Protein AF-A0A0D8HDB3-F1 (afdb_monomer_lite)

Structure (mmCIF, N/CA/C/O backbone):
data_AF-A0A0D8HDB3-F1
#
_entry.id   AF-A0A0D8HDB3-F1
#
loop_
_atom_site.group_PDB
_atom_site.id
_atom_site.type_symbol
_atom_site.label_atom_id
_atom_site.label_alt_id
_atom_site.label_comp_id
_atom_site.label_asym_id
_atom_site.label_entity_id
_atom_site.label_seq_id
_atom_site.pdbx_PDB_ins_code
_atom_site.Cartn_x
_atom_site.Cartn_y
_atom_site.Cartn_z
_atom_site.occupancy
_atom_site.B_iso_or_equiv
_atom_site.auth_seq_id
_atom_site.auth_comp_id
_atom_site.auth_asym_id
_atom_site.auth_atom_id
_atom_site.pdbx_PDB_model_num
ATOM 1 N N . MET A 1 1 ? -78.960 -37.964 4.795 1.00 44.81 1 MET A N 1
ATOM 2 C CA . MET A 1 1 ? -79.053 -36.730 3.988 1.00 44.81 1 MET A CA 1
ATOM 3 C C . MET A 1 1 ? -79.322 -35.595 4.969 1.00 44.81 1 MET A C 1
ATOM 5 O O . MET A 1 1 ? -80.407 -35.572 5.520 1.00 44.81 1 MET A O 1
ATOM 9 N N . SER A 1 2 ? -78.388 -34.738 5.368 1.00 46.75 2 SER A N 1
ATOM 10 C CA . SER A 1 2 ? -77.075 -34.434 4.802 1.00 46.75 2 SER A CA 1
ATOM 11 C C . SER A 1 2 ? -76.118 -33.933 5.892 1.00 46.75 2 SER A C 1
ATOM 13 O O . SER A 1 2 ? -76.510 -33.181 6.778 1.00 46.75 2 SER A O 1
ATOM 15 N N . ASP A 1 3 ? -74.895 -34.443 5.789 1.00 43.88 3 ASP A N 1
ATOM 16 C CA . ASP A 1 3 ? -73.570 -33.927 6.139 1.00 43.88 3 ASP A CA 1
ATOM 17 C C . ASP A 1 3 ? -73.387 -32.832 7.202 1.00 43.88 3 ASP A C 1
ATOM 19 O O . ASP A 1 3 ? -73.642 -31.646 6.999 1.00 43.88 3 ASP A O 1
ATOM 23 N N . HIS A 1 4 ? -72.724 -33.243 8.287 1.00 44.59 4 HIS A N 1
ATOM 24 C CA . HIS A 1 4 ? -71.842 -32.387 9.069 1.00 44.59 4 HIS A CA 1
ATOM 25 C C . HIS A 1 4 ? -70.543 -32.127 8.293 1.00 44.59 4 HIS A C 1
ATOM 27 O O . HIS A 1 4 ? -69.806 -33.057 7.982 1.00 44.59 4 HIS A O 1
ATOM 33 N N . THR A 1 5 ? -70.210 -30.857 8.064 1.00 53.12 5 THR A N 1
ATOM 34 C CA . THR A 1 5 ? -68.846 -30.426 7.715 1.00 53.12 5 THR A CA 1
ATOM 35 C C . THR A 1 5 ? -68.356 -29.457 8.792 1.00 53.12 5 THR A C 1
ATOM 37 O O . THR A 1 5 ? -68.998 -28.424 8.990 1.00 53.12 5 THR A O 1
ATOM 40 N N . PRO A 1 6 ? -67.250 -29.732 9.505 1.00 49.25 6 PRO A N 1
ATOM 41 C CA . PRO A 1 6 ? -66.647 -28.735 10.370 1.00 49.25 6 PRO A CA 1
ATOM 42 C C . PRO A 1 6 ? -65.789 -27.785 9.525 1.00 49.25 6 PRO A C 1
ATOM 44 O O . PRO A 1 6 ? -64.899 -28.202 8.785 1.00 49.25 6 PRO A O 1
ATOM 47 N N . SER A 1 7 ? -66.078 -26.490 9.640 1.00 46.19 7 SER A N 1
ATOM 48 C CA . SER A 1 7 ? -65.311 -25.415 9.012 1.00 46.19 7 SER A CA 1
ATOM 49 C C . SER A 1 7 ? -63.972 -25.249 9.739 1.00 46.19 7 SER A C 1
ATOM 51 O O . SER A 1 7 ? -63.939 -24.919 10.925 1.00 46.19 7 SER A O 1
ATOM 53 N N . VAL A 1 8 ? -62.862 -25.511 9.048 1.00 58.47 8 VAL A N 1
ATOM 54 C CA . VAL A 1 8 ? -61.504 -25.273 9.561 1.00 58.47 8 VAL A CA 1
ATOM 55 C C . VAL A 1 8 ? -61.193 -23.776 9.442 1.00 58.47 8 VAL A C 1
ATOM 57 O O . VAL A 1 8 ? -61.346 -23.225 8.350 1.00 58.47 8 VAL A O 1
ATOM 60 N N . PRO A 1 9 ? -60.722 -23.087 10.499 1.00 54.25 9 PRO A N 1
ATOM 61 C CA . PRO A 1 9 ? -60.301 -21.701 10.361 1.00 54.25 9 PRO A CA 1
ATOM 62 C C . PRO A 1 9 ? -59.030 -21.626 9.507 1.00 54.25 9 PRO A C 1
ATOM 64 O O . PRO A 1 9 ? -58.004 -22.236 9.817 1.00 54.25 9 PRO A O 1
ATOM 67 N N . GLY A 1 10 ? -59.109 -20.868 8.412 1.00 49.56 10 GLY A N 1
ATOM 68 C CA . GLY A 1 10 ? -57.983 -20.602 7.525 1.00 49.56 10 GLY A CA 1
ATOM 69 C C . GLY A 1 10 ? -56.830 -19.938 8.276 1.00 49.56 10 GLY A C 1
ATOM 70 O O . GLY A 1 10 ? -56.993 -18.905 8.924 1.00 49.56 10 GLY A O 1
ATOM 71 N N . ARG A 1 11 ? -55.642 -20.538 8.179 1.00 51.22 11 ARG A N 1
ATOM 72 C CA . ARG A 1 11 ? -54.390 -19.965 8.679 1.00 51.22 11 ARG A CA 1
ATOM 73 C C . ARG A 1 11 ? -54.106 -18.662 7.922 1.00 51.22 11 ARG A C 1
ATOM 75 O O . ARG A 1 11 ? -54.050 -18.710 6.694 1.00 51.22 11 ARG A O 1
ATOM 82 N N . PRO A 1 12 ? -53.854 -17.522 8.588 1.00 50.97 12 PRO A N 1
ATOM 83 C CA . PRO A 1 12 ? -53.393 -16.346 7.872 1.00 50.97 12 PRO A CA 1
ATOM 84 C C . PRO A 1 12 ? -51.995 -16.639 7.316 1.00 50.97 12 PRO A C 1
ATOM 86 O O . PRO A 1 12 ? -51.039 -16.876 8.060 1.00 50.97 12 PRO A O 1
ATOM 89 N N . THR A 1 13 ? -51.868 -16.653 5.991 1.00 56.00 13 THR A N 1
ATOM 90 C CA . THR A 1 13 ? -50.573 -16.650 5.314 1.00 56.00 13 THR A CA 1
ATOM 91 C C . THR A 1 13 ? -49.909 -15.306 5.573 1.00 56.00 13 THR A C 1
ATOM 93 O O . THR A 1 13 ? -50.217 -14.308 4.925 1.00 56.00 13 THR A O 1
ATOM 96 N N . ARG A 1 14 ? -48.997 -15.277 6.548 1.00 48.00 14 ARG A N 1
ATOM 97 C CA . ARG A 1 14 ? -48.061 -14.168 6.735 1.00 48.00 14 ARG A CA 1
ATOM 98 C C . ARG A 1 14 ? -47.217 -14.074 5.460 1.00 48.00 14 ARG A C 1
ATOM 100 O O . ARG A 1 14 ? -46.519 -15.049 5.173 1.00 48.00 14 ARG A O 1
ATOM 107 N N . PRO A 1 15 ? -47.230 -12.966 4.698 1.00 46.69 15 PRO A N 1
ATOM 108 C CA . PRO A 1 15 ? -46.238 -12.813 3.652 1.00 46.69 15 PRO A CA 1
ATOM 109 C C . PRO A 1 15 ? -44.876 -12.815 4.344 1.00 46.69 15 PRO A C 1
ATOM 111 O O . PRO A 1 15 ? -44.609 -12.015 5.245 1.00 46.69 15 PRO A O 1
ATOM 114 N N . ALA A 1 16 ? -44.029 -13.778 3.986 1.00 49.38 16 ALA A N 1
ATOM 115 C CA . ALA A 1 16 ? -42.624 -13.705 4.319 1.00 49.38 16 ALA A CA 1
ATOM 116 C C . ALA A 1 16 ? -42.066 -12.521 3.529 1.00 49.38 16 ALA A C 1
ATOM 118 O O . ALA A 1 16 ? -41.688 -12.656 2.368 1.00 49.38 16 ALA A O 1
ATOM 119 N N . SER A 1 17 ? -42.057 -11.343 4.150 1.00 53.69 17 SER A N 1
ATOM 120 C CA . SER A 1 17 ? -41.221 -10.240 3.705 1.00 53.69 17 SER A CA 1
ATOM 121 C C . SER A 1 17 ? -39.781 -10.704 3.873 1.00 53.69 17 SER A C 1
ATOM 123 O O . SER A 1 17 ? -39.170 -10.522 4.925 1.00 53.69 17 SER A O 1
ATOM 125 N N . ALA A 1 18 ? -39.261 -11.376 2.846 1.00 54.12 18 ALA A N 1
ATOM 126 C CA . ALA A 1 18 ? -37.842 -11.590 2.680 1.00 54.12 18 ALA A CA 1
ATOM 127 C C . ALA A 1 18 ? -37.229 -10.194 2.594 1.00 54.12 18 ALA A C 1
ATOM 129 O O . ALA A 1 18 ? -37.286 -9.525 1.560 1.00 54.12 18 ALA A O 1
ATOM 130 N N . ARG A 1 19 ? -36.720 -9.716 3.730 1.00 52.56 19 ARG A N 1
ATOM 131 C CA . ARG A 1 19 ? -35.869 -8.540 3.788 1.00 52.56 19 ARG A CA 1
ATOM 132 C C . ARG A 1 19 ? -34.687 -8.872 2.889 1.00 52.56 19 ARG A C 1
ATOM 134 O O . ARG A 1 19 ? -33.806 -9.622 3.297 1.00 52.56 19 ARG A O 1
ATOM 141 N N . ARG A 1 20 ? -34.712 -8.387 1.644 1.00 51.25 20 ARG A N 1
ATOM 142 C CA . ARG A 1 20 ? -33.535 -8.380 0.780 1.00 51.25 20 ARG A CA 1
ATOM 143 C C . ARG A 1 20 ? -32.471 -7.640 1.574 1.00 51.25 20 ARG A C 1
ATOM 145 O O . ARG A 1 20 ? -32.581 -6.434 1.786 1.00 51.25 20 ARG A O 1
ATOM 152 N N . VAL A 1 21 ? -31.511 -8.388 2.108 1.00 54.44 21 VAL A N 1
ATOM 153 C CA . VAL A 1 21 ? -30.273 -7.807 2.605 1.00 54.44 21 VAL A CA 1
ATOM 154 C C . VAL A 1 21 ? -29.665 -7.173 1.369 1.00 54.44 21 VAL A C 1
ATOM 156 O O . VAL A 1 21 ? -29.340 -7.879 0.418 1.00 54.44 21 VAL A O 1
ATOM 159 N N . ALA A 1 22 ? -29.644 -5.842 1.326 1.00 54.38 22 ALA A N 1
ATOM 160 C CA . ALA A 1 22 ? -28.888 -5.134 0.313 1.00 54.38 22 ALA A CA 1
ATOM 161 C C . ALA A 1 22 ? -27.448 -5.624 0.466 1.00 54.38 22 ALA A C 1
ATOM 163 O O . ALA A 1 22 ? -26.814 -5.366 1.490 1.00 54.38 22 ALA A O 1
ATOM 164 N N . THR A 1 23 ? -26.984 -6.428 -0.487 1.00 53.28 23 THR A N 1
ATOM 165 C CA . THR A 1 23 ? -25.592 -6.850 -0.551 1.00 53.28 23 THR A CA 1
ATOM 166 C C . THR A 1 23 ? -24.792 -5.572 -0.708 1.00 53.28 23 THR A C 1
ATOM 168 O O . THR A 1 23 ? -24.892 -4.897 -1.731 1.00 53.28 23 THR A O 1
ATOM 171 N N . LYS A 1 24 ? -24.084 -5.170 0.348 1.00 57.78 24 LYS A N 1
ATOM 172 C CA . LYS A 1 24 ? -23.131 -4.072 0.264 1.00 57.78 24 LYS A CA 1
ATOM 173 C C . LYS A 1 24 ? -22.020 -4.597 -0.636 1.00 57.78 24 LYS A C 1
ATOM 175 O O . LYS A 1 24 ? -21.197 -5.373 -0.176 1.00 57.78 24 LYS A O 1
ATOM 180 N N . GLU A 1 25 ? -22.078 -4.283 -1.928 1.00 69.31 25 GLU A N 1
ATOM 181 C CA . GLU A 1 25 ? -21.049 -4.711 -2.870 1.00 69.31 25 GLU A CA 1
ATOM 182 C C . GLU A 1 25 ? -19.702 -4.211 -2.353 1.00 69.31 25 GLU A C 1
ATOM 184 O O . GLU A 1 25 ? -19.484 -3.007 -2.181 1.00 69.31 25 GLU A O 1
ATOM 189 N N . VAL A 1 26 ? -18.812 -5.149 -2.034 1.00 74.31 26 VAL A N 1
ATOM 190 C CA . VAL A 1 26 ? -17.439 -4.811 -1.691 1.00 74.31 26 VAL A CA 1
ATOM 191 C C . VAL A 1 26 ? -16.793 -4.285 -2.955 1.00 74.31 26 VAL A C 1
ATOM 193 O O . VAL A 1 26 ? -16.598 -5.015 -3.924 1.00 74.31 26 VAL A O 1
ATOM 196 N N . THR A 1 27 ? -16.474 -2.997 -2.950 1.00 78.94 27 THR A N 1
ATOM 197 C CA . THR A 1 27 ? -15.772 -2.367 -4.061 1.00 78.94 27 THR A CA 1
ATOM 198 C C . THR A 1 27 ? -14.397 -2.999 -4.229 1.00 78.94 27 THR A C 1
ATOM 200 O O . THR A 1 27 ? -13.729 -3.327 -3.236 1.00 78.94 27 THR A O 1
ATOM 203 N N . ALA A 1 28 ? -13.971 -3.129 -5.487 1.00 84.06 28 ALA A N 1
ATOM 204 C CA . ALA A 1 28 ? -12.652 -3.632 -5.843 1.00 84.06 28 ALA A CA 1
ATOM 205 C C . ALA A 1 28 ? -11.533 -2.895 -5.072 1.00 84.06 28 ALA A C 1
ATOM 207 O O . ALA A 1 28 ? -11.725 -1.738 -4.676 1.00 84.06 28 ALA A O 1
ATOM 208 N N . PRO A 1 29 ? -10.378 -3.547 -4.843 1.00 89.31 29 PRO A N 1
ATOM 209 C CA . PRO A 1 29 ? -9.226 -2.898 -4.231 1.00 89.31 29 PRO A CA 1
ATOM 210 C C . PRO A 1 29 ? -8.834 -1.622 -4.981 1.00 89.31 29 PRO A C 1
ATOM 212 O O . PRO A 1 29 ? -8.813 -1.587 -6.213 1.00 89.31 29 PRO A O 1
ATOM 215 N N . LEU A 1 30 ? -8.520 -0.576 -4.228 1.00 93.44 30 LEU A N 1
ATOM 216 C CA . LEU A 1 30 ? -8.164 0.731 -4.751 1.00 93.44 30 LEU A CA 1
ATOM 217 C C . LEU A 1 30 ? -6.651 0.791 -4.978 1.00 93.44 30 LEU A C 1
ATOM 219 O O . LEU A 1 30 ? -5.856 0.726 -4.039 1.00 93.44 30 LEU A O 1
ATOM 223 N N . HIS A 1 31 ? -6.238 0.987 -6.226 1.00 94.69 31 HIS A N 1
ATOM 224 C CA . HIS A 1 31 ? -4.834 1.228 -6.537 1.00 94.69 31 HIS A CA 1
ATOM 225 C C . HIS A 1 31 ? -4.494 2.714 -6.349 1.00 94.69 31 HIS A C 1
ATOM 227 O O . HIS A 1 31 ? -4.707 3.535 -7.242 1.00 94.69 31 HIS A O 1
ATOM 233 N N . TRP A 1 32 ? -3.967 3.053 -5.166 1.00 95.88 32 TRP A N 1
ATOM 234 C CA . TRP A 1 32 ? -3.721 4.437 -4.736 1.00 95.88 32 TRP A CA 1
ATOM 235 C C . TRP A 1 32 ? -2.979 5.321 -5.759 1.00 95.88 32 TRP A C 1
ATOM 237 O O . TRP A 1 32 ? -3.432 6.437 -5.998 1.00 95.88 32 TRP A O 1
ATOM 247 N N . PRO A 1 33 ? -1.890 4.872 -6.418 1.00 94.88 33 PRO A N 1
ATOM 248 C CA . PRO A 1 33 ? -1.153 5.717 -7.364 1.00 94.88 33 PRO A CA 1
ATOM 249 C C . PRO A 1 33 ? -1.937 6.134 -8.616 1.00 94.88 33 PRO A C 1
ATOM 251 O O . PRO A 1 33 ? -1.511 7.052 -9.309 1.00 94.88 33 PRO A O 1
ATOM 254 N N . THR A 1 34 ? -3.039 5.452 -8.941 1.00 96.00 34 THR A N 1
ATOM 255 C CA . THR A 1 34 ? -3.816 5.698 -10.170 1.00 96.00 34 THR A CA 1
ATOM 256 C C . THR A 1 34 ? -5.178 6.326 -9.911 1.00 96.00 34 THR A C 1
ATOM 258 O O . THR A 1 34 ? -5.957 6.463 -10.851 1.00 96.00 34 THR A O 1
ATOM 261 N N . ILE A 1 35 ? -5.497 6.673 -8.662 1.00 96.00 35 ILE A N 1
ATOM 262 C CA . ILE A 1 35 ? -6.783 7.301 -8.351 1.00 96.00 35 ILE A CA 1
ATOM 263 C C . ILE A 1 35 ? -6.854 8.701 -8.955 1.00 96.00 35 ILE A C 1
ATOM 265 O O . ILE A 1 35 ? -5.871 9.445 -9.002 1.00 96.00 35 ILE A O 1
ATOM 269 N N . THR A 1 36 ? -8.043 9.072 -9.404 1.00 96.94 36 THR A N 1
ATOM 270 C CA . THR A 1 36 ? -8.327 10.419 -9.895 1.00 96.94 36 THR A CA 1
ATOM 271 C C . THR A 1 36 ? -8.345 11.433 -8.743 1.00 96.94 36 THR A C 1
ATOM 273 O O . THR A 1 36 ? -8.557 11.054 -7.588 1.00 96.94 36 THR A O 1
ATOM 276 N N . PRO A 1 37 ? -8.196 12.743 -9.019 1.00 97.38 37 PRO A N 1
ATOM 277 C CA . PRO A 1 37 ? -8.306 13.772 -7.982 1.00 97.38 37 PRO A CA 1
ATOM 278 C C . PRO A 1 37 ? -9.628 13.713 -7.203 1.00 97.38 37 PRO A C 1
ATOM 280 O O . PRO A 1 37 ? -9.629 13.819 -5.980 1.00 97.38 37 PRO A O 1
ATOM 283 N N . PHE A 1 38 ? -10.742 13.461 -7.897 1.00 96.00 38 PHE A N 1
ATOM 284 C CA . PHE A 1 38 ? -12.062 13.329 -7.278 1.00 96.00 38 PHE A CA 1
ATOM 285 C C . PHE A 1 38 ? -12.154 12.114 -6.340 1.00 96.00 38 PHE A C 1
ATOM 287 O O . PHE A 1 38 ? -12.740 12.188 -5.262 1.00 96.00 38 PHE A O 1
ATOM 294 N N . GLU A 1 39 ? -11.557 10.982 -6.718 1.00 95.56 39 GLU A N 1
ATOM 295 C CA . GLU A 1 39 ? -11.463 9.829 -5.819 1.00 95.56 39 GLU A CA 1
ATOM 296 C C . GLU A 1 39 ? -10.566 10.137 -4.622 1.00 95.56 39 GLU A C 1
ATOM 298 O O . GLU A 1 39 ? -10.936 9.813 -3.496 1.00 95.56 39 GLU A O 1
ATOM 303 N N . ALA A 1 40 ? -9.436 10.814 -4.832 1.00 97.00 40 ALA A N 1
ATOM 304 C CA . ALA A 1 40 ? -8.522 11.188 -3.758 1.00 97.00 40 ALA A CA 1
ATOM 305 C C . ALA A 1 40 ? -9.200 12.062 -2.689 1.00 97.00 40 ALA A C 1
ATOM 307 O O . ALA A 1 40 ? -9.000 11.818 -1.499 1.00 97.00 40 ALA A O 1
ATOM 308 N N . GLU A 1 41 ? -10.039 13.029 -3.081 1.00 97.50 41 GLU A N 1
ATOM 309 C CA . GLU A 1 41 ? -10.810 13.867 -2.145 1.00 97.50 41 GLU A CA 1
ATOM 310 C C . GLU A 1 41 ? -11.674 13.039 -1.184 1.00 97.50 41 GLU A C 1
ATOM 312 O O . GLU A 1 41 ? -11.792 13.368 -0.002 1.00 97.50 41 GLU A O 1
ATOM 317 N N . ARG A 1 42 ? -12.245 11.933 -1.673 1.00 95.56 42 ARG A N 1
ATOM 318 C CA . ARG A 1 42 ? -13.052 11.011 -0.867 1.00 95.56 42 ARG A CA 1
ATOM 319 C C . ARG A 1 42 ? -12.194 10.027 -0.072 1.00 95.56 42 ARG A C 1
ATOM 321 O O . ARG A 1 42 ? -12.498 9.741 1.087 1.00 95.56 42 ARG A O 1
ATOM 328 N N . GLU A 1 43 ? -11.153 9.475 -0.687 1.00 96.88 43 GLU A N 1
ATOM 329 C CA . GLU A 1 43 ? -10.380 8.380 -0.100 1.00 96.88 43 GLU A CA 1
ATOM 330 C C . GLU A 1 43 ? -9.385 8.848 0.963 1.00 96.88 43 GLU A C 1
ATOM 332 O O . GLU A 1 43 ? -9.144 8.108 1.915 1.00 96.88 43 GLU A O 1
ATOM 337 N N . TRP A 1 44 ? -8.861 10.076 0.888 1.00 98.38 44 TRP A N 1
ATOM 338 C CA . TRP A 1 44 ? -7.956 10.610 1.914 1.00 98.38 44 TRP A CA 1
ATOM 339 C C . TRP A 1 44 ? -8.579 10.645 3.321 1.00 98.38 44 TRP A C 1
ATOM 341 O O . TRP A 1 44 ? -7.983 10.071 4.240 1.00 98.38 44 TRP A O 1
ATOM 351 N N . PRO A 1 45 ? -9.762 11.261 3.541 1.00 98.38 45 PRO A N 1
ATOM 352 C CA . PRO A 1 45 ? -10.421 11.234 4.846 1.00 98.38 45 PRO A CA 1
ATOM 353 C C . PRO A 1 45 ? -10.755 9.815 5.311 1.00 98.38 45 PRO A C 1
ATOM 355 O O . PRO A 1 45 ? -10.575 9.496 6.486 1.00 98.38 45 PRO A O 1
ATOM 358 N N . ALA A 1 46 ? -11.205 8.957 4.392 1.00 97.31 46 ALA A N 1
ATOM 359 C CA . ALA A 1 46 ? -11.609 7.595 4.715 1.00 97.31 46 ALA A CA 1
ATOM 360 C C . ALA A 1 46 ? -10.416 6.714 5.119 1.00 97.31 46 ALA A C 1
ATOM 362 O O . ALA A 1 46 ? -10.512 5.953 6.083 1.00 97.31 46 ALA A O 1
ATOM 363 N N . LEU A 1 47 ? -9.279 6.848 4.429 1.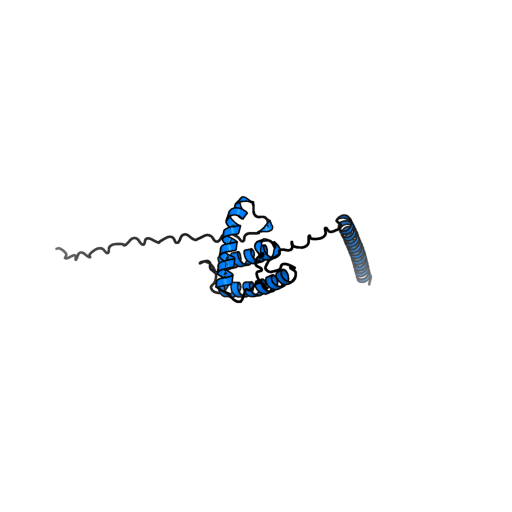00 98.44 47 LEU A N 1
ATOM 364 C CA . LEU A 1 47 ? -8.038 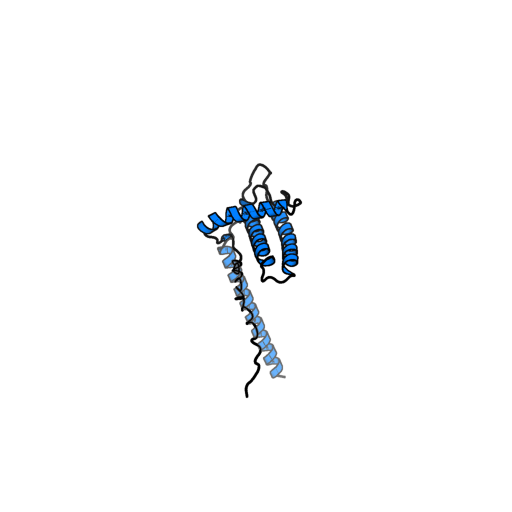6.184 4.810 1.00 98.44 47 LEU A CA 1
ATOM 365 C C . LEU A 1 47 ? -7.529 6.719 6.149 1.00 98.44 47 LEU A C 1
ATOM 367 O O . LEU A 1 47 ? -7.179 5.929 7.018 1.00 98.44 47 LEU A O 1
ATOM 371 N N . ARG A 1 48 ? -7.529 8.042 6.357 1.00 98.50 48 ARG A N 1
ATOM 372 C CA . ARG A 1 48 ? -7.079 8.639 7.622 1.00 98.50 48 ARG A CA 1
ATOM 373 C C . ARG A 1 48 ? -7.887 8.141 8.818 1.00 98.50 48 ARG A C 1
ATOM 375 O O . ARG A 1 48 ? -7.279 7.778 9.818 1.00 98.50 48 ARG A O 1
ATOM 382 N N . ALA A 1 49 ? -9.216 8.125 8.714 1.00 98.50 49 ALA A N 1
ATOM 383 C CA . ALA A 1 49 ? -10.084 7.619 9.774 1.00 98.50 49 ALA A CA 1
ATOM 384 C C . ALA A 1 49 ? -9.765 6.152 10.090 1.00 98.50 49 ALA A C 1
ATOM 386 O O . ALA A 1 49 ? -9.511 5.808 11.237 1.00 98.50 49 ALA A O 1
ATOM 387 N N . TRP A 1 50 ? -9.646 5.317 9.056 1.00 98.31 50 TRP A N 1
ATOM 388 C CA . TRP A 1 50 ? -9.294 3.911 9.228 1.00 98.31 50 TRP A CA 1
ATOM 389 C C . TRP A 1 50 ? -7.911 3.705 9.871 1.00 98.31 50 TRP A C 1
ATOM 391 O O . TRP A 1 50 ? -7.758 2.831 10.718 1.00 98.31 50 TRP A O 1
ATOM 401 N N . VAL A 1 51 ? -6.905 4.514 9.513 1.00 98.44 51 VAL A N 1
ATOM 402 C CA . VAL A 1 51 ? -5.571 4.460 10.141 1.00 98.44 51 VAL A CA 1
ATOM 403 C C . VAL A 1 51 ? -5.641 4.858 11.616 1.00 98.44 51 VAL A C 1
ATOM 405 O O . VAL A 1 51 ? -4.958 4.244 12.432 1.00 98.44 51 VAL A O 1
ATOM 408 N N . THR A 1 52 ? -6.451 5.859 11.973 1.00 97.75 52 THR A N 1
ATOM 409 C CA . THR A 1 52 ? -6.697 6.214 13.378 1.00 97.75 52 THR A CA 1
ATOM 410 C C . THR A 1 52 ? -7.296 5.029 14.130 1.00 97.75 52 THR A C 1
ATOM 412 O O . THR A 1 52 ? -6.693 4.574 15.098 1.00 97.75 52 THR A O 1
ATOM 415 N N . ASP A 1 53 ? -8.388 4.453 13.622 1.00 97.94 53 ASP A N 1
ATOM 416 C CA . ASP A 1 53 ? -9.049 3.301 14.243 1.00 97.94 53 ASP A CA 1
ATOM 417 C C . ASP A 1 53 ? -8.112 2.086 14.340 1.00 97.94 53 ASP A C 1
ATOM 419 O O . ASP A 1 53 ? -8.164 1.312 15.291 1.00 97.94 53 ASP A O 1
ATOM 423 N N . LEU A 1 54 ? -7.237 1.879 13.350 1.00 97.69 54 LEU A N 1
ATOM 424 C CA . LEU A 1 54 ? -6.238 0.812 13.382 1.00 97.69 54 LEU A CA 1
ATOM 425 C C . LEU A 1 54 ? -5.250 1.008 14.540 1.00 97.69 54 LEU A C 1
ATOM 427 O O . LEU A 1 54 ? -4.968 0.055 15.257 1.00 97.69 54 LEU A O 1
ATOM 431 N N . ARG A 1 55 ? -4.740 2.227 14.740 1.00 96.19 55 ARG A N 1
ATOM 432 C CA . ARG A 1 55 ? -3.791 2.536 15.825 1.00 96.19 55 ARG A CA 1
ATOM 433 C C . ARG A 1 55 ? -4.446 2.516 17.201 1.00 96.19 55 ARG A C 1
ATOM 435 O O . ARG A 1 55 ? -3.774 2.225 18.177 1.00 96.19 55 ARG A O 1
ATOM 442 N N . GLU A 1 56 ? -5.740 2.807 17.281 1.00 96.50 56 GLU A N 1
ATOM 443 C CA . GLU A 1 56 ? -6.509 2.658 18.520 1.00 96.50 56 GLU A CA 1
ATOM 444 C C . GLU A 1 56 ? -6.768 1.183 18.862 1.00 96.50 56 GLU A C 1
ATOM 446 O O . GLU A 1 56 ? -6.750 0.814 20.033 1.00 96.50 56 GLU A O 1
ATOM 451 N N . ARG A 1 57 ? -6.984 0.324 17.852 1.00 96.81 57 ARG A N 1
ATOM 452 C CA . ARG A 1 57 ? -7.170 -1.129 18.036 1.00 96.81 57 ARG A CA 1
ATOM 453 C C . ARG A 1 57 ? -5.876 -1.883 18.345 1.00 96.81 57 ARG A C 1
ATOM 455 O O . ARG A 1 57 ? -5.936 -2.908 19.018 1.00 96.81 57 ARG A O 1
ATOM 462 N N . TYR A 1 58 ? -4.753 -1.409 17.812 1.00 96.25 58 TYR A N 1
ATOM 463 C CA . TYR A 1 58 ? -3.417 -1.986 17.976 1.00 96.25 58 TYR A CA 1
ATOM 464 C C . TYR A 1 58 ? -2.483 -0.888 18.479 1.00 96.25 58 TYR A C 1
ATOM 466 O O . TYR A 1 58 ? -1.790 -0.239 17.688 1.00 96.25 58 TYR A O 1
ATOM 474 N N . ASP A 1 59 ? -2.520 -0.640 19.786 1.00 91.25 59 ASP A N 1
ATOM 475 C CA . ASP A 1 59 ? -1.810 0.467 20.431 1.00 91.25 59 ASP A CA 1
ATOM 476 C C . ASP A 1 59 ? -0.279 0.333 20.345 1.00 91.25 59 ASP A C 1
ATOM 478 O O . ASP A 1 59 ? 0.441 1.325 20.477 1.00 91.25 59 ASP A O 1
ATOM 482 N N . GLU A 1 60 ? 0.232 -0.852 19.998 1.00 92.00 60 GLU A N 1
ATOM 483 C CA . GLU A 1 60 ? 1.647 -1.084 19.709 1.00 92.00 60 GLU A CA 1
ATOM 484 C C . GLU A 1 60 ? 2.101 -0.517 18.346 1.00 92.00 60 GLU A C 1
ATOM 486 O O . GLU A 1 60 ? 3.303 -0.481 18.062 1.00 92.00 60 GLU A O 1
ATOM 491 N N . LEU A 1 61 ? 1.177 -0.048 17.490 1.00 94.50 61 LEU A N 1
ATOM 492 C CA . LEU A 1 61 ? 1.486 0.659 16.236 1.00 94.50 61 LEU A CA 1
ATOM 493 C C . LEU A 1 61 ? 1.939 2.105 16.488 1.00 94.50 61 LEU A C 1
ATOM 495 O O . LEU A 1 61 ? 1.271 3.100 16.158 1.00 94.50 61 LEU A O 1
ATOM 499 N N . ASP A 1 62 ? 3.135 2.215 17.046 1.00 92.25 62 ASP A N 1
ATOM 500 C CA . ASP A 1 62 ? 3.803 3.480 17.298 1.00 92.25 62 ASP A CA 1
ATOM 501 C C . ASP A 1 62 ? 4.383 4.126 16.017 1.00 92.25 62 ASP A C 1
ATOM 503 O O . ASP A 1 62 ? 4.117 3.738 14.871 1.00 92.25 62 ASP A O 1
ATOM 507 N N . PHE A 1 63 ? 5.176 5.181 16.214 1.00 91.69 63 PHE A N 1
ATOM 508 C CA . PHE A 1 63 ? 5.785 5.956 15.135 1.00 91.69 63 PHE A CA 1
ATOM 509 C C . PHE A 1 63 ? 6.810 5.172 14.298 1.00 91.69 63 PHE A C 1
ATOM 511 O O . PHE A 1 63 ? 7.121 5.610 13.190 1.00 91.69 63 PHE A O 1
ATOM 518 N N . HIS A 1 64 ? 7.322 4.034 14.782 1.00 93.19 64 HIS A N 1
ATOM 519 C CA . HIS A 1 64 ? 8.215 3.166 14.016 1.00 93.19 64 HIS A CA 1
ATOM 520 C C . HIS A 1 64 ? 7.480 2.399 12.917 1.00 93.19 64 HIS A C 1
ATOM 522 O O . HIS A 1 64 ? 8.120 1.967 11.960 1.00 93.19 64 HIS A O 1
ATOM 528 N N . TYR A 1 65 ? 6.161 2.238 13.032 1.00 95.75 65 TYR A N 1
ATOM 529 C CA . TYR A 1 65 ? 5.330 1.591 12.018 1.00 95.75 65 TYR A CA 1
ATOM 530 C C . TYR A 1 65 ? 4.585 2.628 11.181 1.00 95.75 65 TYR A C 1
ATOM 532 O O . TYR A 1 65 ? 4.638 2.589 9.953 1.00 95.75 65 TYR A O 1
ATOM 540 N N . VAL A 1 66 ? 3.914 3.573 11.847 1.00 95.81 66 VAL A N 1
ATOM 541 C CA . VAL A 1 66 ? 3.086 4.599 11.203 1.00 95.81 66 VAL A CA 1
ATOM 542 C C . VAL A 1 66 ? 3.497 5.982 11.730 1.00 95.81 66 VAL A C 1
ATOM 544 O O . VAL A 1 66 ? 2.973 6.445 12.751 1.00 95.81 66 VAL A O 1
ATOM 547 N N . PRO A 1 67 ? 4.443 6.672 11.064 1.00 94.25 67 PRO A N 1
ATOM 548 C CA . PRO A 1 67 ? 4.932 7.975 11.505 1.00 94.25 67 PRO A CA 1
ATOM 549 C C . PRO A 1 67 ? 3.831 9.038 11.411 1.00 94.25 67 PRO A C 1
ATOM 551 O O . PRO A 1 67 ? 2.889 8.911 10.633 1.00 94.25 67 PRO A O 1
ATOM 554 N N . ALA A 1 68 ? 3.951 10.139 12.159 1.00 93.31 68 ALA A N 1
ATOM 555 C CA . ALA A 1 68 ? 2.949 11.215 12.143 1.00 93.31 68 ALA A CA 1
ATOM 556 C C . ALA A 1 68 ? 2.724 11.813 10.736 1.00 93.31 68 ALA A C 1
ATOM 558 O O . ALA A 1 68 ? 1.609 12.199 10.395 1.00 93.31 68 ALA A O 1
ATOM 559 N N . CYS A 1 69 ? 3.771 11.830 9.906 1.00 95.00 69 CYS A N 1
ATOM 560 C CA . CYS A 1 69 ? 3.756 12.283 8.515 1.00 95.00 69 CYS A CA 1
ATOM 561 C C . CYS A 1 69 ? 3.499 11.155 7.494 1.00 95.00 69 CYS A C 1
ATOM 563 O O . CYS A 1 69 ? 3.806 11.326 6.318 1.00 95.00 69 CYS A O 1
ATOM 565 N N . TRP A 1 70 ? 2.933 10.007 7.901 1.00 96.00 70 TRP A N 1
ATOM 566 C CA . TRP A 1 70 ? 2.699 8.841 7.028 1.00 96.00 70 TRP A CA 1
ATOM 567 C C . TRP A 1 70 ? 2.030 9.193 5.688 1.00 96.00 70 TRP A C 1
ATOM 569 O O . TRP A 1 70 ? 2.395 8.640 4.654 1.00 96.00 70 TRP A O 1
ATOM 579 N N . TYR A 1 71 ? 1.101 10.154 5.691 1.00 96.12 71 TYR A N 1
ATOM 580 C CA . TYR A 1 71 ? 0.346 10.599 4.515 1.00 96.12 71 TYR A CA 1
ATOM 581 C C . TYR A 1 71 ? 1.211 11.309 3.459 1.00 96.12 71 TYR A C 1
ATOM 583 O O . TYR A 1 71 ? 0.770 11.507 2.332 1.00 96.12 71 TYR A O 1
ATOM 591 N N . GLN A 1 72 ? 2.451 11.670 3.796 1.00 94.69 72 GLN A N 1
ATOM 592 C CA . GLN A 1 72 ? 3.423 12.274 2.882 1.00 94.69 72 GLN A CA 1
ATOM 593 C C . GLN A 1 72 ? 4.369 11.235 2.258 1.00 94.69 72 GLN A C 1
ATOM 595 O O . GLN A 1 72 ? 5.244 11.592 1.471 1.00 94.69 72 GLN A O 1
ATOM 600 N N . HIS A 1 73 ? 4.207 9.947 2.584 1.00 94.25 73 HIS A N 1
ATOM 601 C CA . HIS A 1 73 ? 5.079 8.866 2.126 1.00 94.25 73 HIS A CA 1
ATOM 602 C C . HIS A 1 73 ? 4.302 7.856 1.265 1.00 94.25 73 HIS A C 1
ATOM 604 O O . HIS A 1 73 ? 3.627 6.981 1.812 1.00 94.25 73 HIS A O 1
ATOM 610 N N . PRO A 1 74 ? 4.417 7.911 -0.080 1.00 93.62 74 PRO A N 1
ATOM 611 C CA . PRO A 1 74 ? 3.592 7.108 -0.991 1.00 93.62 74 PRO A CA 1
ATOM 612 C C . PRO A 1 74 ? 3.641 5.595 -0.742 1.00 93.62 74 PRO A C 1
ATOM 614 O O . PRO A 1 74 ? 2.619 4.920 -0.862 1.00 93.62 74 PRO A O 1
ATOM 617 N N . ALA A 1 75 ? 4.804 5.062 -0.353 1.00 93.38 75 ALA A N 1
ATOM 618 C CA . ALA A 1 75 ? 4.968 3.643 -0.035 1.00 93.38 75 ALA A CA 1
ATOM 619 C C . ALA A 1 75 ? 4.159 3.228 1.207 1.00 93.38 75 ALA A C 1
ATOM 621 O O . ALA A 1 75 ? 3.524 2.175 1.211 1.00 93.38 75 ALA A O 1
ATOM 622 N N . ILE A 1 76 ? 4.131 4.084 2.235 1.00 96.12 76 ILE A N 1
ATOM 623 C CA . ILE A 1 76 ? 3.350 3.858 3.456 1.00 96.12 76 ILE A CA 1
ATOM 624 C C . ILE A 1 76 ? 1.856 3.974 3.149 1.00 96.12 76 ILE A C 1
ATOM 626 O O . ILE A 1 76 ? 1.087 3.092 3.521 1.00 96.12 76 ILE A O 1
ATOM 630 N N . VAL A 1 77 ? 1.451 5.013 2.414 1.00 97.19 77 VAL A N 1
ATOM 631 C CA . VAL A 1 77 ? 0.053 5.210 1.998 1.00 97.19 77 VAL A CA 1
ATOM 632 C C . VAL A 1 77 ? -0.466 4.009 1.204 1.00 97.19 77 VAL A C 1
ATOM 634 O O . VAL A 1 77 ? -1.540 3.494 1.505 1.00 97.19 77 VAL A O 1
ATOM 637 N N . SER A 1 78 ? 0.318 3.513 0.244 1.00 96.31 78 SER A N 1
ATOM 638 C CA . SER A 1 78 ? -0.061 2.355 -0.577 1.00 96.31 78 SER A CA 1
ATOM 639 C C . SER A 1 78 ? -0.209 1.079 0.256 1.00 96.31 78 SER A C 1
ATOM 641 O O . SER A 1 78 ? -1.177 0.342 0.079 1.00 96.31 78 SER A O 1
ATOM 643 N N . ALA A 1 79 ? 0.708 0.832 1.200 1.00 96.94 79 ALA A N 1
ATOM 644 C CA . ALA A 1 79 ? 0.631 -0.324 2.094 1.00 96.94 79 ALA A CA 1
ATOM 645 C C . ALA A 1 79 ? -0.601 -0.262 3.016 1.00 96.94 79 ALA A C 1
ATOM 647 O O . ALA A 1 79 ? -1.321 -1.251 3.155 1.00 96.94 79 ALA A O 1
ATOM 648 N N . LEU A 1 80 ? -0.879 0.907 3.603 1.00 98.19 80 LEU A N 1
ATOM 649 C CA . LEU A 1 80 ? -2.048 1.116 4.462 1.00 98.19 80 LEU A CA 1
ATOM 650 C C . LEU A 1 80 ? -3.359 0.972 3.682 1.00 98.19 80 LEU A C 1
ATOM 652 O O . LEU A 1 80 ? -4.285 0.326 4.167 1.00 98.19 80 LEU A O 1
ATOM 656 N N . GLN A 1 81 ? -3.432 1.510 2.462 1.00 97.88 81 GLN A N 1
ATOM 657 C CA . GLN A 1 81 ? -4.613 1.351 1.615 1.00 97.88 81 GLN A CA 1
ATOM 658 C C . GLN A 1 81 ? -4.870 -0.121 1.265 1.00 97.88 81 GLN A C 1
ATOM 660 O O . GLN A 1 81 ? -6.004 -0.582 1.382 1.00 97.88 81 GLN A O 1
ATOM 665 N N . ALA A 1 82 ? -3.836 -0.875 0.879 1.00 97.12 82 ALA A N 1
ATOM 666 C CA . ALA A 1 82 ? -3.983 -2.296 0.569 1.00 97.12 82 ALA A CA 1
ATOM 667 C C . ALA A 1 82 ? -4.492 -3.095 1.782 1.00 97.12 82 ALA A C 1
ATOM 669 O O . ALA A 1 82 ? -5.372 -3.947 1.650 1.00 97.12 82 ALA A O 1
ATOM 670 N N . LEU A 1 83 ? -3.985 -2.782 2.978 1.00 97.88 83 LEU A N 1
ATOM 671 C CA . LEU A 1 83 ? -4.422 -3.410 4.222 1.00 97.88 83 LEU A CA 1
ATOM 672 C C . LEU A 1 83 ? -5.880 -3.060 4.576 1.00 97.88 83 LEU A C 1
ATOM 674 O O . LEU A 1 83 ? -6.633 -3.944 4.993 1.00 97.88 83 LEU A O 1
ATOM 678 N N . ARG A 1 84 ? -6.295 -1.803 4.359 1.00 97.75 84 ARG A N 1
ATOM 679 C CA . ARG A 1 84 ? -7.687 -1.344 4.504 1.00 97.75 84 ARG A CA 1
ATOM 680 C C . ARG A 1 84 ? -8.630 -2.091 3.564 1.00 97.75 84 ARG A C 1
ATOM 682 O O . ARG A 1 84 ? -9.702 -2.527 3.982 1.00 97.75 84 ARG A O 1
ATOM 689 N N . ASP A 1 85 ? -8.242 -2.253 2.301 1.00 96.94 85 ASP A N 1
ATOM 690 C CA . ASP A 1 85 ? -9.047 -2.991 1.326 1.00 96.94 85 ASP A CA 1
ATOM 691 C C . ASP A 1 85 ? -9.137 -4.479 1.681 1.00 96.94 85 ASP A C 1
ATOM 693 O O . ASP A 1 85 ? -10.226 -5.054 1.610 1.00 96.94 85 ASP A O 1
ATOM 697 N N . HIS A 1 86 ? -8.040 -5.090 2.141 1.00 97.50 86 HIS A N 1
ATOM 698 C CA . HIS A 1 86 ? -8.076 -6.465 2.630 1.00 97.50 86 HIS A CA 1
ATOM 699 C C . HIS A 1 86 ? -9.001 -6.600 3.846 1.00 97.50 86 HIS A C 1
ATOM 701 O O . HIS A 1 86 ? -9.745 -7.576 3.914 1.00 97.50 86 HIS A O 1
ATOM 707 N N . GLU A 1 87 ? -9.007 -5.647 4.784 1.00 97.25 87 GLU A N 1
ATOM 708 C CA . GLU A 1 87 ? -9.920 -5.695 5.936 1.00 97.25 87 GLU A CA 1
ATOM 709 C C . GLU A 1 87 ? -11.381 -5.679 5.479 1.00 97.25 87 GLU A C 1
ATOM 711 O O . GLU A 1 87 ? -12.180 -6.513 5.906 1.00 97.25 87 GLU A O 1
ATOM 716 N N . ARG A 1 88 ? -11.717 -4.779 4.544 1.00 95.94 88 ARG A N 1
ATOM 717 C CA . ARG A 1 88 ? -13.069 -4.674 3.981 1.00 95.94 88 ARG A CA 1
ATOM 718 C C . ARG A 1 88 ? -13.515 -5.979 3.325 1.00 95.94 88 ARG A C 1
ATOM 720 O O . ARG A 1 88 ? -14.654 -6.384 3.523 1.00 95.94 88 ARG A O 1
ATOM 727 N N . VAL A 1 89 ? -12.637 -6.618 2.551 1.00 95.31 89 VAL A N 1
ATOM 728 C CA . VAL A 1 89 ? -12.930 -7.914 1.923 1.00 95.31 89 VAL A CA 1
ATOM 729 C C . VAL A 1 89 ? -13.050 -9.005 2.985 1.00 95.31 89 VAL A C 1
ATOM 731 O O . VAL A 1 89 ? -14.011 -9.764 2.975 1.00 95.31 89 VAL A O 1
ATOM 734 N N . ALA A 1 90 ? -12.116 -9.076 3.932 1.00 96.69 90 ALA A N 1
ATOM 735 C CA . ALA A 1 90 ? -12.050 -10.154 4.914 1.00 96.69 90 ALA A CA 1
ATOM 736 C C . ALA A 1 90 ? -13.289 -10.242 5.812 1.00 96.69 90 ALA A C 1
ATOM 738 O O . ALA A 1 90 ? -13.688 -11.342 6.189 1.00 96.69 90 ALA A O 1
ATOM 739 N N . TYR A 1 91 ? -13.903 -9.101 6.117 1.00 95.38 91 TYR A N 1
ATOM 740 C CA . TYR A 1 91 ? -15.092 -9.015 6.965 1.00 95.38 91 TYR A CA 1
ATOM 741 C C . TYR A 1 91 ? -16.394 -8.791 6.185 1.00 95.38 91 TYR A C 1
ATOM 743 O O . TYR A 1 91 ? -17.414 -8.427 6.774 1.00 95.38 91 TYR A O 1
ATOM 751 N N . ASP A 1 92 ? -16.390 -9.016 4.871 1.00 94.81 92 ASP A N 1
ATOM 752 C CA . ASP A 1 92 ? -17.626 -9.054 4.098 1.00 94.81 92 ASP A CA 1
ATOM 753 C C . ASP A 1 92 ? -18.479 -10.287 4.427 1.00 94.81 92 ASP A C 1
ATOM 755 O O . ASP A 1 92 ? -17.968 -11.359 4.745 1.00 94.81 92 ASP A O 1
ATOM 759 N N . ALA A 1 93 ? -19.802 -10.156 4.303 1.00 92.31 93 ALA A N 1
ATOM 760 C CA . ALA A 1 93 ? -20.742 -11.234 4.609 1.00 92.31 93 ALA A CA 1
ATOM 761 C C . ALA A 1 93 ? -20.578 -12.470 3.704 1.00 92.31 93 ALA A C 1
ATOM 763 O O . ALA A 1 93 ? -21.008 -13.560 4.082 1.00 92.31 93 ALA A O 1
ATOM 764 N N . SER A 1 94 ? -19.995 -12.304 2.513 1.00 92.69 94 SER A N 1
ATOM 765 C CA . SER A 1 94 ? -19.717 -13.398 1.579 1.00 92.69 94 SER A CA 1
ATOM 766 C C . SER A 1 94 ? -18.372 -14.090 1.815 1.00 92.69 94 SER A C 1
ATOM 768 O O . SER A 1 94 ? -18.108 -15.130 1.208 1.00 92.69 94 SER A O 1
ATOM 770 N N . SER A 1 95 ? -17.529 -13.546 2.697 1.00 95.50 95 SER A N 1
ATOM 771 C CA . SER A 1 95 ? -16.184 -14.067 2.920 1.00 95.50 95 SER A CA 1
ATOM 772 C C . SER A 1 95 ? -16.173 -15.365 3.731 1.00 95.50 95 SER A C 1
ATOM 774 O O . SER A 1 95 ? -17.008 -15.572 4.617 1.00 95.50 95 SER A O 1
ATOM 776 N N . PRO A 1 96 ? -15.212 -16.270 3.460 1.00 96.81 96 PRO A N 1
ATOM 777 C CA . PRO A 1 96 ? -15.062 -17.486 4.244 1.00 96.81 96 PRO A CA 1
ATOM 778 C C . PRO A 1 96 ? -14.670 -17.151 5.687 1.00 96.81 96 PRO A C 1
ATOM 780 O O . PRO A 1 96 ? -13.975 -16.170 5.941 1.00 96.81 96 PRO A O 1
ATOM 783 N N . LEU A 1 97 ? -15.028 -18.020 6.638 1.00 96.75 97 LEU A N 1
ATOM 784 C CA . LEU A 1 97 ? -14.720 -17.820 8.065 1.00 96.75 97 LEU A CA 1
ATOM 785 C C . LEU A 1 97 ? -13.215 -17.667 8.356 1.00 96.75 97 LEU A C 1
ATOM 787 O O . LEU A 1 97 ? -12.838 -17.064 9.356 1.00 96.75 97 LEU A O 1
ATOM 791 N N . SER A 1 98 ? -12.351 -18.194 7.484 1.00 98.00 98 SER A N 1
ATOM 792 C CA . SER A 1 98 ? -10.897 -18.049 7.593 1.00 98.00 98 SER A CA 1
ATOM 793 C C . SER A 1 98 ? -10.391 -16.645 7.251 1.00 98.00 98 SER A C 1
ATOM 795 O O . SER A 1 98 ? -9.267 -16.309 7.620 1.00 98.00 98 SER A O 1
ATOM 797 N N . ALA A 1 99 ? -11.181 -15.816 6.564 1.00 97.75 99 ALA A N 1
ATOM 798 C CA . ALA A 1 99 ? -10.716 -14.553 6.000 1.00 97.75 99 ALA A CA 1
ATOM 799 C C . ALA A 1 99 ? -10.228 -13.556 7.062 1.00 97.75 99 ALA A C 1
ATOM 801 O O . ALA A 1 99 ? -9.246 -12.856 6.827 1.00 97.75 99 ALA A O 1
ATOM 802 N N . GLY A 1 100 ? -10.834 -13.545 8.254 1.00 97.75 100 GLY A N 1
ATOM 803 C CA . GLY A 1 100 ? -10.341 -12.742 9.378 1.00 97.75 100 GLY A CA 1
ATOM 804 C C . GLY A 1 100 ? -8.927 -13.150 9.817 1.00 97.75 100 GLY A C 1
ATOM 805 O O . GLY A 1 100 ? -8.060 -12.301 10.010 1.00 97.75 100 GLY A O 1
ATOM 806 N N . THR A 1 101 ? -8.642 -14.454 9.905 1.00 98.44 101 THR A N 1
ATOM 807 C CA . THR A 1 101 ? -7.290 -14.953 10.217 1.00 98.44 101 THR A CA 1
ATOM 808 C C . THR A 1 101 ? -6.293 -14.636 9.103 1.00 98.44 101 THR A C 1
ATOM 810 O O . THR A 1 101 ? -5.151 -14.275 9.387 1.00 98.44 101 THR A O 1
ATOM 813 N N . GLU A 1 102 ? -6.716 -14.737 7.843 1.00 98.44 102 GLU A N 1
ATOM 814 C CA . GLU A 1 102 ? -5.893 -14.351 6.692 1.00 98.44 102 GLU A CA 1
ATOM 815 C C . GLU A 1 102 ? -5.558 -12.854 6.718 1.00 98.44 102 GLU A C 1
ATOM 817 O O . GLU A 1 102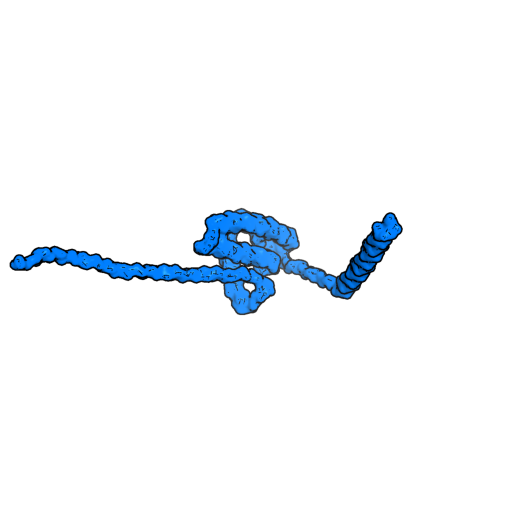 ? -4.400 -12.483 6.526 1.00 98.44 102 GLU A O 1
ATOM 822 N N . TRP A 1 103 ? -6.521 -12.002 7.080 1.00 98.38 103 TRP A N 1
ATOM 823 C CA . TRP A 1 103 ? -6.273 -10.575 7.268 1.00 98.38 103 TRP A CA 1
ATOM 824 C C . TRP A 1 103 ? -5.233 -10.305 8.356 1.00 98.38 103 TRP A C 1
ATOM 826 O O . TRP A 1 103 ? -4.326 -9.508 8.142 1.00 98.38 103 TRP A O 1
ATOM 836 N N . HIS A 1 104 ? -5.279 -11.005 9.493 1.00 98.31 104 HIS A N 1
ATOM 837 C CA . HIS A 1 104 ? -4.254 -10.854 10.533 1.00 98.31 104 HIS A CA 1
ATOM 838 C C . HIS A 1 104 ? -2.861 -11.319 10.086 1.00 98.31 104 HIS A C 1
ATOM 840 O O . HIS A 1 104 ? -1.850 -10.771 10.532 1.00 98.31 104 HIS A O 1
ATOM 846 N N . ARG A 1 105 ? -2.784 -12.316 9.197 1.00 98.44 105 ARG A N 1
ATOM 847 C CA . ARG A 1 105 ? -1.515 -12.716 8.580 1.00 98.44 105 ARG A CA 1
ATOM 848 C C . ARG A 1 105 ? -0.978 -11.591 7.698 1.00 98.44 105 ARG A C 1
ATOM 850 O O . ARG A 1 105 ? 0.160 -11.176 7.897 1.00 98.44 105 ARG A O 1
ATOM 857 N N . ALA A 1 106 ? -1.824 -11.050 6.821 1.00 98.19 106 ALA A N 1
ATOM 858 C CA . ALA A 1 106 ? -1.482 -9.908 5.981 1.00 98.19 106 ALA A CA 1
ATOM 859 C C . ALA A 1 106 ? -1.109 -8.668 6.811 1.00 98.19 106 ALA A C 1
ATOM 861 O O . ALA A 1 106 ? -0.165 -7.965 6.466 1.00 98.19 106 ALA A O 1
ATOM 862 N N . PHE A 1 107 ? -1.792 -8.427 7.934 1.00 98.12 107 PHE A N 1
ATOM 863 C CA . PHE A 1 107 ? -1.484 -7.347 8.866 1.00 98.12 107 PHE A CA 1
ATOM 864 C C . PHE A 1 107 ? -0.059 -7.461 9.410 1.00 98.12 107 PHE A C 1
ATOM 866 O O . PHE A 1 107 ? 0.695 -6.500 9.322 1.00 98.12 107 PHE A O 1
ATOM 873 N N . ARG A 1 108 ? 0.348 -8.638 9.900 1.00 97.56 108 ARG A N 1
ATOM 874 C CA . ARG A 1 108 ? 1.717 -8.867 10.392 1.00 97.56 108 ARG A CA 1
ATOM 875 C C . ARG A 1 108 ? 2.775 -8.667 9.303 1.00 97.56 108 ARG A C 1
ATOM 877 O O . ARG A 1 108 ? 3.849 -8.132 9.570 1.00 97.56 108 ARG A O 1
ATOM 884 N N . ASP A 1 109 ? 2.491 -9.101 8.082 1.00 97.75 109 ASP A N 1
ATOM 885 C CA . ASP A 1 109 ? 3.429 -8.931 6.972 1.00 97.75 109 ASP A CA 1
ATOM 886 C C . ASP A 1 109 ? 3.523 -7.447 6.569 1.00 97.75 109 ASP A C 1
ATOM 888 O O . ASP A 1 109 ? 4.617 -6.910 6.371 1.00 97.75 109 ASP A O 1
ATOM 892 N N . ALA A 1 110 ? 2.388 -6.744 6.558 1.00 96.81 110 ALA A N 1
ATOM 893 C CA . ALA A 1 110 ? 2.320 -5.312 6.305 1.00 96.81 110 ALA A CA 1
ATOM 894 C C . ALA A 1 110 ? 3.015 -4.489 7.400 1.00 96.81 110 ALA A C 1
ATOM 896 O O . ALA A 1 110 ? 3.703 -3.528 7.071 1.00 96.81 110 ALA A O 1
ATOM 897 N N . THR A 1 111 ? 2.908 -4.848 8.683 1.00 96.38 111 THR A N 1
ATOM 898 C CA . THR A 1 111 ? 3.603 -4.117 9.758 1.00 96.38 111 THR A CA 1
ATOM 899 C C . THR A 1 111 ? 5.119 -4.252 9.657 1.00 96.38 111 THR A C 1
ATOM 901 O O . THR A 1 111 ? 5.824 -3.261 9.851 1.00 96.38 111 THR A O 1
ATOM 904 N N . ASN A 1 112 ? 5.637 -5.419 9.264 1.00 96.44 112 ASN A N 1
ATOM 905 C CA . ASN A 1 112 ? 7.060 -5.578 8.956 1.00 96.44 112 ASN A CA 1
ATOM 906 C C . ASN A 1 112 ? 7.488 -4.656 7.803 1.00 96.44 112 ASN A C 1
ATOM 908 O O . ASN A 1 112 ? 8.483 -3.939 7.919 1.00 96.44 112 ASN A O 1
ATOM 912 N N . GLN A 1 113 ? 6.699 -4.612 6.726 1.00 96.06 113 GLN A N 1
ATOM 913 C CA . GLN A 1 113 ? 6.951 -3.738 5.580 1.00 96.06 113 GLN A CA 1
ATOM 914 C C . GLN A 1 113 ? 6.921 -2.248 5.965 1.00 96.06 113 GLN A C 1
ATOM 916 O O . GLN A 1 113 ? 7.807 -1.481 5.581 1.00 96.06 113 GLN A O 1
ATOM 921 N N . LEU A 1 114 ? 5.922 -1.840 6.752 1.00 96.62 114 LEU A N 1
ATOM 922 C CA . LEU A 1 114 ? 5.760 -0.481 7.270 1.00 96.62 114 LEU A CA 1
ATOM 923 C C . LEU A 1 114 ? 6.940 -0.068 8.148 1.00 96.62 114 LEU A C 1
ATOM 925 O O . LEU A 1 114 ? 7.457 1.036 7.992 1.00 96.62 114 LEU A O 1
ATOM 929 N N . ARG A 1 115 ? 7.415 -0.968 9.014 1.00 95.81 115 ARG A N 1
ATOM 930 C CA . ARG A 1 115 ? 8.601 -0.735 9.842 1.00 95.81 115 ARG A CA 1
ATOM 931 C C . ARG A 1 115 ? 9.846 -0.511 8.993 1.00 95.81 115 ARG A C 1
ATOM 933 O O . ARG A 1 115 ? 10.613 0.412 9.259 1.00 95.81 115 ARG A O 1
ATOM 940 N N . THR A 1 116 ? 10.039 -1.321 7.954 1.00 94.88 116 THR A N 1
ATOM 941 C CA . THR A 1 116 ? 11.146 -1.149 7.006 1.00 94.88 116 THR A CA 1
ATOM 942 C C . THR A 1 116 ? 11.068 0.205 6.302 1.00 94.88 116 THR A C 1
ATOM 944 O O . THR A 1 116 ? 12.052 0.939 6.287 1.00 94.88 116 THR A O 1
ATOM 947 N N . PHE A 1 117 ? 9.905 0.576 5.761 1.00 93.06 117 PHE A N 1
ATOM 948 C CA . PHE A 1 117 ? 9.735 1.864 5.086 1.00 93.06 117 PHE A CA 1
ATOM 949 C C . PHE A 1 117 ? 9.972 3.047 6.016 1.00 93.06 117 PHE A C 1
ATOM 951 O O . PHE A 1 117 ? 10.732 3.947 5.663 1.00 93.06 117 PHE A O 1
ATOM 958 N N . SER A 1 118 ? 9.373 3.018 7.203 1.00 92.75 118 SER A N 1
ATOM 959 C CA . SER A 1 118 ? 9.535 4.053 8.221 1.00 92.75 118 SER A CA 1
ATOM 960 C C . SER A 1 118 ? 10.986 4.176 8.683 1.00 92.75 118 SER A C 1
ATOM 962 O O . SER A 1 118 ? 11.475 5.287 8.854 1.00 92.75 118 SER A O 1
ATOM 964 N N . GLY A 1 119 ? 11.715 3.061 8.793 1.00 91.62 119 GLY A N 1
ATOM 965 C CA . GLY A 1 119 ? 13.136 3.049 9.150 1.00 91.62 119 GLY A CA 1
ATOM 966 C C . GLY A 1 119 ? 14.065 3.710 8.123 1.00 91.62 119 GLY A C 1
ATOM 967 O O . GLY A 1 119 ? 15.152 4.153 8.487 1.00 91.62 119 GLY A O 1
ATOM 968 N N . TYR A 1 120 ? 13.652 3.819 6.855 1.00 88.75 120 TYR A N 1
ATOM 969 C CA . TYR 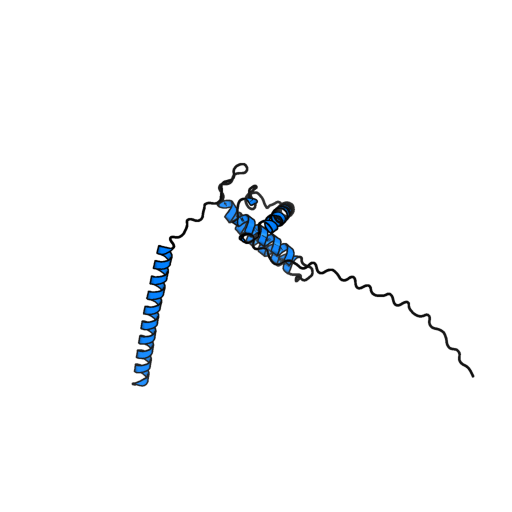A 1 120 ? 14.393 4.571 5.832 1.00 88.75 120 TYR A CA 1
ATOM 970 C C . TYR A 1 120 ? 14.071 6.066 5.820 1.00 88.75 120 TYR A C 1
ATOM 972 O O . TYR A 1 120 ? 14.764 6.844 5.154 1.00 88.75 120 TYR A O 1
ATOM 980 N N . LEU A 1 121 ? 13.020 6.484 6.525 1.00 89.62 121 LEU A N 1
ATOM 981 C CA . LEU A 1 121 ? 12.674 7.890 6.631 1.00 89.62 121 LEU A CA 1
ATOM 982 C C . LEU A 1 121 ? 13.650 8.593 7.568 1.00 89.62 121 LEU A C 1
ATOM 984 O O . LEU A 1 121 ? 14.076 8.057 8.585 1.00 89.62 121 LEU A O 1
ATOM 988 N N . ARG A 1 122 ? 13.964 9.846 7.240 1.00 87.94 122 ARG A N 1
ATOM 989 C CA . ARG A 1 122 ? 14.681 10.747 8.154 1.00 87.94 122 ARG A CA 1
ATOM 990 C C . ARG A 1 122 ? 13.740 11.668 8.927 1.00 87.94 122 ARG A C 1
ATOM 992 O O . ARG A 1 122 ? 14.199 12.588 9.592 1.00 87.94 122 ARG A O 1
ATOM 999 N N . CYS A 1 123 ? 12.434 11.442 8.797 1.00 88.56 123 CYS A N 1
ATOM 1000 C CA . CYS A 1 123 ? 11.399 12.212 9.468 1.00 88.56 123 CYS A CA 1
ATOM 1001 C C . CYS A 1 123 ? 11.559 12.115 10.982 1.00 88.56 123 CYS A C 1
ATOM 1003 O O . CYS A 1 123 ? 11.746 11.030 11.528 1.00 88.56 123 CYS A O 1
ATOM 1005 N N . THR A 1 124 ? 11.457 13.255 11.651 1.00 83.75 124 THR A N 1
ATOM 1006 C CA . THR A 1 124 ? 11.341 13.320 13.106 1.00 83.75 124 THR A CA 1
ATOM 1007 C C . THR A 1 124 ? 9.879 13.555 13.476 1.00 83.75 124 THR A C 1
ATOM 1009 O O . THR A 1 124 ? 9.016 13.721 12.612 1.00 83.75 124 THR A O 1
ATOM 1012 N N . THR A 1 125 ? 9.578 13.602 14.772 1.00 78.06 125 THR A N 1
ATOM 1013 C CA . THR A 1 125 ? 8.234 13.951 15.256 1.00 78.06 125 THR A CA 1
ATOM 1014 C C . THR A 1 125 ? 7.764 15.320 14.752 1.00 78.06 125 THR A C 1
ATOM 1016 O O . THR A 1 125 ? 6.564 15.529 14.591 1.00 78.06 125 THR A O 1
ATOM 1019 N N . THR A 1 126 ? 8.689 16.248 14.496 1.00 81.00 126 THR A N 1
ATOM 1020 C CA . THR A 1 126 ? 8.379 17.645 14.157 1.00 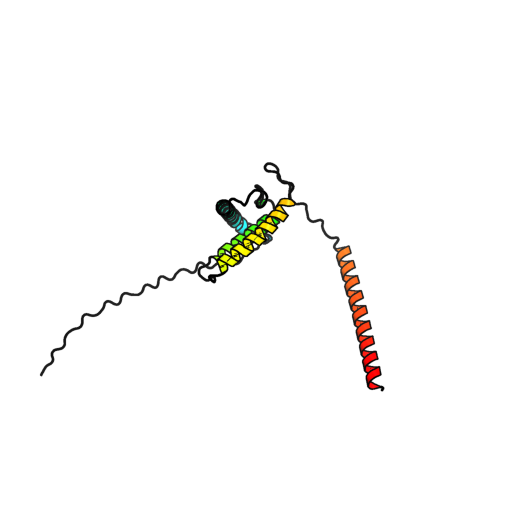81.00 126 THR A CA 1
ATOM 1021 C C . THR A 1 126 ? 8.787 18.046 12.744 1.00 81.00 126 THR A C 1
ATOM 1023 O O . THR A 1 126 ? 8.333 19.079 12.262 1.00 81.00 126 THR A O 1
ATOM 1026 N N . GLU A 1 127 ? 9.632 17.264 12.074 1.00 87.38 127 GLU A N 1
ATOM 1027 C CA . GLU A 1 127 ? 10.188 17.610 10.768 1.00 87.38 127 GLU A CA 1
ATOM 1028 C C . GLU A 1 127 ? 9.970 16.483 9.757 1.00 87.38 127 GLU A C 1
ATOM 1030 O O . GLU A 1 127 ? 10.317 15.324 9.997 1.00 87.38 127 GLU A O 1
ATOM 1035 N N . HIS A 1 128 ? 9.402 16.834 8.603 1.00 90.00 128 HIS A N 1
ATOM 1036 C CA . HIS A 1 128 ? 9.224 15.916 7.486 1.00 90.00 128 HIS A CA 1
ATOM 1037 C C . HIS A 1 128 ? 10.384 16.033 6.500 1.00 90.00 128 HIS A C 1
ATOM 1039 O O . HIS A 1 128 ? 10.736 17.127 6.064 1.00 90.00 128 HIS A O 1
ATOM 1045 N N . PHE A 1 129 ? 10.908 14.884 6.081 1.00 86.19 129 PHE A N 1
ATOM 1046 C CA . PHE A 1 129 ? 11.869 14.791 4.994 1.00 86.19 129 PHE A CA 1
ATOM 1047 C C . PHE A 1 129 ? 11.227 14.034 3.830 1.00 86.19 129 PHE A C 1
ATOM 1049 O O . PHE A 1 129 ? 10.846 12.872 4.011 1.00 86.19 129 PHE A O 1
ATOM 1056 N N . PRO A 1 130 ? 11.121 14.645 2.636 1.00 82.19 130 PRO A N 1
ATOM 1057 C CA . PRO A 1 130 ? 10.513 13.984 1.495 1.00 82.19 130 PRO A CA 1
ATOM 1058 C C . PRO A 1 130 ? 11.293 12.722 1.136 1.00 82.19 130 PRO A C 1
ATOM 1060 O O . PRO A 1 130 ? 12.524 12.666 1.249 1.00 82.19 130 PRO A O 1
ATOM 1063 N N . SER A 1 131 ? 10.562 11.701 0.689 1.00 73.94 131 SER A N 1
ATOM 1064 C CA . SER A 1 131 ? 11.169 10.482 0.165 1.00 73.94 131 SER A CA 1
ATOM 1065 C C . SER A 1 131 ? 12.170 10.840 -0.934 1.00 73.94 131 SER A C 1
ATOM 1067 O O . SER A 1 131 ? 11.891 11.678 -1.794 1.00 73.94 131 SER A O 1
ATOM 1069 N N . ARG A 1 132 ? 13.357 10.223 -0.888 1.00 71.81 132 ARG A N 1
ATOM 1070 C CA . ARG A 1 132 ? 14.399 10.455 -1.892 1.00 71.81 132 ARG A CA 1
ATOM 1071 C C . ARG A 1 132 ? 13.812 10.170 -3.282 1.00 71.81 132 ARG A C 1
ATOM 1073 O O . ARG A 1 132 ? 13.212 9.107 -3.447 1.00 71.81 132 ARG A O 1
ATOM 1080 N N . PRO A 1 133 ? 13.985 11.069 -4.267 1.00 69.69 133 PRO A N 1
ATOM 1081 C CA . PRO A 1 133 ? 13.556 10.780 -5.625 1.00 69.69 133 PRO A CA 1
ATOM 1082 C C . PRO A 1 133 ? 14.281 9.529 -6.122 1.00 69.69 133 PRO A C 1
ATOM 1084 O O . PRO A 1 133 ? 15.481 9.363 -5.882 1.00 69.69 133 PRO A O 1
ATOM 1087 N N . VAL A 1 134 ? 13.544 8.650 -6.800 1.00 75.06 134 VAL A N 1
ATOM 1088 C CA . VAL A 1 134 ? 14.159 7.558 -7.556 1.00 75.06 134 VAL A CA 1
ATOM 1089 C C . VAL A 1 134 ? 15.074 8.212 -8.587 1.00 75.06 134 VAL A C 1
ATOM 1091 O O . VAL A 1 134 ? 14.637 9.088 -9.335 1.00 75.06 134 VAL A O 1
ATOM 1094 N N . LEU A 1 135 ? 16.356 7.847 -8.575 1.00 76.50 135 LEU A N 1
ATOM 1095 C CA . LEU A 1 135 ? 17.268 8.286 -9.623 1.00 76.50 135 LEU A CA 1
ATOM 1096 C C . LEU A 1 135 ? 16.778 7.657 -10.923 1.00 76.50 135 LEU A C 1
ATOM 1098 O O . LEU A 1 135 ? 16.590 6.443 -10.971 1.00 76.50 135 LEU A O 1
ATOM 1102 N N . ALA A 1 136 ? 16.524 8.485 -11.935 1.00 78.38 136 ALA A N 1
ATOM 1103 C CA . ALA A 1 136 ? 16.120 7.987 -13.238 1.00 78.38 136 ALA A CA 1
ATOM 1104 C C . ALA A 1 136 ? 17.194 7.027 -13.758 1.00 78.38 136 ALA A C 1
ATOM 1106 O O . ALA A 1 136 ? 18.388 7.339 -13.712 1.00 78.38 136 ALA A O 1
ATOM 1107 N N . GLU A 1 137 ? 16.761 5.858 -14.219 1.00 85.25 137 GLU A N 1
ATOM 1108 C CA . GLU A 1 137 ? 17.641 4.942 -14.929 1.00 85.25 137 GLU A CA 1
ATOM 1109 C C . GLU A 1 137 ? 18.062 5.585 -16.255 1.00 85.25 137 GLU A C 1
ATOM 1111 O O . GLU A 1 137 ? 17.302 6.331 -16.879 1.00 85.25 137 GLU A O 1
ATOM 1116 N N . ASP A 1 138 ? 19.291 5.311 -16.681 1.00 91.94 138 ASP A N 1
ATOM 1117 C CA . ASP A 1 138 ? 19.745 5.704 -18.009 1.00 91.94 138 ASP A CA 1
ATOM 1118 C C . ASP A 1 138 ? 19.073 4.786 -19.041 1.00 91.94 138 ASP A C 1
ATOM 1120 O O . ASP A 1 138 ? 19.473 3.636 -19.233 1.00 91.94 138 ASP A O 1
ATOM 1124 N N . GLU A 1 139 ? 18.020 5.304 -19.676 1.00 93.31 139 GLU A N 1
ATOM 1125 C CA . GLU A 1 139 ? 17.213 4.596 -20.675 1.00 93.31 139 GLU A CA 1
ATOM 1126 C C . GLU A 1 139 ? 18.061 4.077 -21.845 1.00 93.31 139 GLU A C 1
ATOM 1128 O O . GLU A 1 139 ? 17.799 2.996 -22.374 1.00 93.31 139 GLU A O 1
ATOM 1133 N N . GLU A 1 140 ? 19.099 4.808 -22.249 1.00 95.19 140 GLU A N 1
ATOM 1134 C CA . GLU A 1 140 ? 19.954 4.391 -23.359 1.00 95.19 140 GLU A CA 1
ATOM 1135 C C . GLU A 1 140 ? 20.909 3.276 -22.926 1.00 95.19 140 GLU A C 1
ATOM 1137 O O . GLU A 1 140 ? 21.091 2.286 -23.647 1.00 95.19 140 GLU A O 1
ATOM 1142 N N . ALA A 1 141 ? 21.467 3.378 -21.716 1.00 95.19 141 ALA A N 1
ATOM 1143 C CA . ALA A 1 141 ? 22.251 2.299 -21.126 1.00 95.19 141 ALA A CA 1
ATOM 1144 C C . ALA A 1 141 ? 21.405 1.027 -20.949 1.00 95.19 141 ALA A C 1
ATOM 1146 O O . ALA A 1 141 ? 21.865 -0.070 -21.281 1.00 95.19 141 ALA A O 1
ATOM 1147 N N . TRP A 1 142 ? 20.155 1.170 -20.497 1.00 95.25 142 TRP A N 1
ATOM 1148 C CA . TRP A 1 142 ? 19.195 0.074 -20.382 1.00 95.25 142 TRP A CA 1
ATOM 1149 C C . TRP A 1 142 ? 18.927 -0.585 -21.738 1.00 95.25 142 TRP A C 1
ATOM 1151 O O . TRP A 1 142 ? 19.121 -1.794 -21.894 1.00 95.25 142 TRP A O 1
ATOM 1161 N N . ARG A 1 143 ? 18.558 0.201 -22.757 1.00 97.81 143 ARG A N 1
ATOM 1162 C CA . ARG A 1 143 ? 18.313 -0.305 -24.118 1.00 97.81 143 ARG A CA 1
ATOM 1163 C C . ARG A 1 143 ? 19.522 -1.024 -24.690 1.00 97.81 143 ARG A C 1
ATOM 1165 O O . ARG A 1 143 ? 19.382 -2.110 -25.255 1.00 97.81 143 ARG A O 1
ATOM 1172 N N . THR A 1 144 ? 20.706 -0.449 -24.509 1.00 98.12 144 THR A N 1
ATOM 1173 C CA . THR A 1 144 ? 21.971 -1.037 -24.958 1.00 98.12 144 THR A CA 1
ATOM 1174 C C . THR A 1 144 ? 22.223 -2.383 -24.283 1.00 98.12 144 THR A C 1
ATOM 1176 O O . THR A 1 144 ? 22.547 -3.367 -24.956 1.00 98.12 144 THR A O 1
ATOM 1179 N N . PHE A 1 145 ? 22.042 -2.450 -22.962 1.00 97.56 145 PHE A N 1
ATOM 1180 C CA . PHE A 1 145 ? 22.172 -3.686 -22.197 1.00 97.56 145 PHE A CA 1
ATOM 1181 C C . PHE A 1 145 ? 21.208 -4.765 -22.710 1.00 97.56 145 PHE A C 1
ATOM 1183 O O . PHE A 1 145 ? 21.646 -5.873 -23.032 1.00 97.56 145 PHE A O 1
ATOM 1190 N N . VAL A 1 146 ? 19.923 -4.428 -22.863 1.00 98.25 146 VAL A N 1
ATOM 1191 C CA . VAL A 1 146 ? 18.885 -5.355 -23.337 1.00 98.25 146 VAL A CA 1
ATOM 1192 C C . VAL A 1 146 ? 19.194 -5.857 -24.747 1.00 98.25 146 VAL A C 1
ATOM 1194 O O . VAL A 1 146 ? 19.157 -7.063 -24.995 1.00 98.25 146 VAL A O 1
ATOM 1197 N N . ALA A 1 147 ? 19.550 -4.965 -25.675 1.00 98.31 147 ALA A N 1
ATOM 1198 C CA . ALA A 1 147 ? 19.885 -5.343 -27.045 1.00 98.31 147 ALA A CA 1
ATOM 1199 C C . ALA A 1 147 ? 21.065 -6.329 -27.093 1.00 98.31 147 ALA A C 1
ATOM 1201 O O . ALA A 1 147 ? 21.021 -7.329 -27.819 1.00 98.31 147 ALA A O 1
ATOM 1202 N N . LYS A 1 148 ? 22.104 -6.083 -26.284 1.00 98.31 148 LYS A N 1
ATOM 1203 C CA . LYS A 1 148 ? 23.276 -6.958 -26.180 1.00 98.31 148 LYS A CA 1
ATOM 1204 C C . LYS A 1 148 ? 22.922 -8.327 -25.594 1.00 98.31 148 LYS A C 1
ATOM 1206 O O . LYS A 1 148 ? 23.350 -9.338 -26.156 1.00 98.31 148 LYS A O 1
ATOM 1211 N N . ASP A 1 149 ? 22.152 -8.369 -24.506 1.00 98.56 149 ASP A N 1
ATOM 1212 C CA . ASP A 1 149 ? 21.712 -9.622 -23.877 1.00 98.56 149 ASP A CA 1
ATOM 1213 C C . ASP A 1 149 ? 20.874 -10.469 -24.846 1.00 98.56 149 ASP A C 1
ATOM 1215 O O . ASP A 1 149 ? 21.166 -11.649 -25.060 1.00 98.56 149 ASP A O 1
ATOM 1219 N N . VAL A 1 150 ? 19.901 -9.853 -25.528 1.00 98.69 150 VAL A N 1
ATOM 1220 C CA . VAL A 1 150 ? 19.059 -10.533 -26.523 1.00 98.69 150 VAL A CA 1
ATOM 1221 C C . VAL A 1 150 ? 19.899 -11.093 -27.674 1.00 98.69 150 VAL A C 1
ATOM 1223 O O . VAL A 1 150 ? 19.702 -12.243 -28.075 1.00 98.69 150 VAL A O 1
ATOM 1226 N N . ALA A 1 151 ? 20.856 -10.323 -28.200 1.00 98.44 151 ALA A N 1
ATOM 1227 C CA . ALA A 1 151 ? 21.742 -10.790 -29.265 1.00 98.44 151 ALA A CA 1
ATOM 1228 C C . ALA A 1 151 ? 22.599 -11.991 -28.825 1.00 98.44 151 ALA A C 1
ATOM 1230 O O . ALA A 1 151 ? 22.777 -12.940 -29.590 1.00 98.4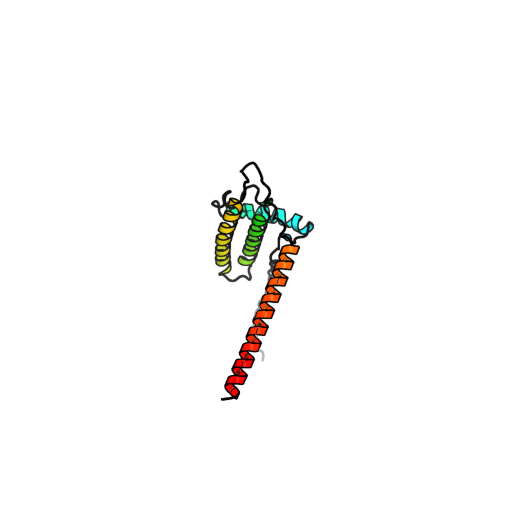4 151 ALA A O 1
ATOM 1231 N N . GLU A 1 152 ? 23.095 -11.983 -27.588 1.00 98.25 152 GLU A N 1
ATOM 1232 C CA . GLU A 1 152 ? 23.889 -13.079 -27.031 1.00 98.25 152 GLU A CA 1
ATOM 1233 C C . GLU A 1 152 ? 23.060 -14.350 -26.815 1.00 98.25 152 GLU A C 1
ATOM 1235 O O . GLU A 1 152 ? 23.499 -15.448 -27.161 1.00 98.25 152 GLU A O 1
ATOM 1240 N N . ARG A 1 153 ? 21.827 -14.222 -26.315 1.00 98.25 153 ARG A N 1
ATOM 1241 C CA . ARG A 1 153 ? 20.903 -15.361 -26.194 1.00 98.25 153 ARG A CA 1
ATOM 1242 C C . ARG A 1 153 ? 20.557 -15.960 -27.555 1.00 98.25 153 ARG A C 1
ATOM 1244 O O . ARG A 1 153 ? 20.533 -17.181 -27.684 1.00 98.25 153 ARG A O 1
ATOM 1251 N N . ARG A 1 154 ? 20.349 -15.123 -28.579 1.00 98.31 154 ARG A N 1
ATOM 1252 C CA . ARG A 1 154 ? 20.120 -15.581 -29.960 1.00 98.31 154 ARG A CA 1
ATOM 1253 C C . ARG A 1 154 ? 21.314 -16.365 -30.502 1.00 98.31 154 ARG A C 1
ATOM 1255 O O . ARG A 1 154 ? 21.116 -17.451 -31.037 1.00 98.31 154 ARG A O 1
ATOM 1262 N N . ARG A 1 155 ? 22.544 -15.864 -30.322 1.00 97.50 155 ARG A N 1
ATOM 1263 C CA . ARG A 1 155 ? 23.767 -16.583 -30.729 1.00 97.50 155 ARG A CA 1
ATOM 1264 C C . ARG A 1 155 ? 23.879 -17.949 -30.053 1.00 97.50 155 ARG A C 1
ATOM 1266 O O . ARG A 1 155 ? 24.110 -18.940 -30.738 1.00 97.50 155 ARG A O 1
ATOM 1273 N N . ARG A 1 156 ? 23.656 -18.011 -28.735 1.00 96.75 156 ARG A N 1
ATOM 1274 C CA . ARG A 1 156 ? 23.670 -19.271 -27.975 1.00 96.75 156 ARG A CA 1
ATOM 1275 C C . ARG A 1 156 ? 22.606 -20.260 -28.454 1.00 96.75 156 ARG A C 1
ATOM 1277 O O . ARG A 1 156 ? 22.914 -21.436 -28.602 1.00 96.75 156 ARG A O 1
ATOM 1284 N N . ALA A 1 157 ? 21.391 -19.792 -28.742 1.00 96.25 157 ALA A N 1
ATOM 1285 C CA . ALA A 1 157 ? 20.318 -20.643 -29.257 1.00 96.25 157 ALA A CA 1
ATOM 1286 C C . ALA A 1 157 ? 20.653 -21.231 -30.637 1.00 96.25 157 ALA A C 1
ATOM 1288 O O . ALA A 1 157 ? 20.447 -22.420 -30.859 1.00 96.25 157 ALA A O 1
ATOM 1289 N N . VAL A 1 158 ? 21.222 -20.424 -31.539 1.00 96.75 158 VAL A N 1
ATOM 1290 C CA . VAL A 1 158 ? 21.674 -20.900 -32.856 1.00 96.75 158 VAL A CA 1
ATOM 1291 C C . VAL A 1 158 ? 22.794 -21.927 -32.707 1.00 96.75 158 VAL A C 1
ATOM 1293 O O . VAL A 1 158 ? 22.715 -22.992 -33.306 1.00 96.75 158 VAL A O 1
ATOM 1296 N N . ALA A 1 159 ? 23.805 -21.654 -31.879 1.00 95.12 159 ALA A N 1
ATOM 1297 C CA . ALA A 1 159 ? 24.900 -22.595 -31.645 1.00 95.12 159 ALA A CA 1
ATOM 1298 C C . ALA A 1 159 ? 24.404 -23.934 -31.067 1.00 95.12 159 ALA A C 1
ATOM 1300 O O . ALA A 1 159 ? 24.833 -24.992 -31.520 1.00 95.12 159 ALA A O 1
ATOM 1301 N N . ALA A 1 160 ? 23.465 -23.896 -30.117 1.00 93.38 160 ALA A N 1
ATOM 1302 C CA . ALA A 1 160 ? 22.861 -25.097 -29.547 1.00 93.38 160 ALA A CA 1
ATOM 1303 C C . ALA A 1 160 ? 22.043 -25.887 -30.582 1.00 93.38 160 ALA A C 1
ATOM 1305 O O . ALA A 1 160 ? 22.164 -27.106 -30.649 1.00 93.38 160 ALA A O 1
ATOM 1306 N N . ALA A 1 161 ? 21.251 -25.205 -31.417 1.00 92.81 161 ALA A N 1
ATOM 1307 C CA . ALA A 1 161 ? 20.493 -25.850 -32.486 1.00 92.81 161 ALA A CA 1
ATOM 1308 C C . ALA A 1 161 ? 21.419 -26.518 -33.512 1.00 92.81 161 ALA A C 1
ATOM 1310 O O . ALA A 1 161 ? 21.182 -27.658 -33.897 1.00 92.81 161 ALA A O 1
ATOM 1311 N N . LEU A 1 162 ? 22.504 -25.843 -33.904 1.00 93.00 162 LEU A N 1
ATOM 1312 C CA . LEU A 1 162 ? 23.506 -26.410 -34.808 1.00 93.00 162 LEU A CA 1
ATOM 1313 C C . LEU A 1 162 ? 24.211 -27.627 -34.194 1.00 93.00 162 LEU A C 1
ATOM 1315 O O . LEU A 1 162 ? 24.406 -28.618 -34.890 1.00 93.00 162 LEU A O 1
ATOM 1319 N N . SER A 1 163 ? 24.542 -27.586 -32.899 1.00 88.88 163 SER A N 1
ATOM 1320 C CA . SER A 1 163 ? 25.100 -28.747 -32.191 1.00 88.88 163 SER A CA 1
ATOM 1321 C C . SER A 1 163 ? 24.116 -29.915 -32.173 1.00 88.88 163 SER A C 1
ATOM 1323 O O . SER A 1 163 ? 24.491 -31.027 -32.515 1.00 88.88 163 SER A O 1
ATOM 1325 N N . SER A 1 164 ? 22.847 -29.657 -31.846 1.00 87.06 164 SER A N 1
ATOM 1326 C CA . SER A 1 164 ? 21.810 -30.691 -31.810 1.00 87.06 164 SER A CA 1
ATOM 1327 C C . SER A 1 164 ? 21.574 -31.332 -33.178 1.00 87.06 164 SER A C 1
ATOM 1329 O O . SER A 1 164 ? 21.361 -32.537 -33.240 1.00 87.06 164 SER A O 1
ATOM 1331 N N . VAL A 1 165 ? 21.612 -30.555 -34.266 1.00 86.38 165 VAL A N 1
ATOM 1332 C CA . VAL A 1 165 ? 21.518 -31.097 -35.632 1.00 86.38 165 VAL A CA 1
ATOM 1333 C C . VAL A 1 165 ? 22.720 -31.990 -35.933 1.00 86.38 165 VAL A C 1
ATOM 1335 O O . VAL A 1 165 ? 22.533 -33.108 -36.401 1.00 86.38 165 VAL A O 1
ATOM 1338 N N . ALA A 1 166 ? 23.932 -31.541 -35.600 1.00 82.88 166 ALA A N 1
ATOM 1339 C CA . ALA A 1 166 ? 25.147 -32.327 -35.805 1.00 82.88 166 ALA A CA 1
ATOM 1340 C C . ALA A 1 166 ? 25.162 -33.632 -34.986 1.00 82.88 166 ALA A C 1
ATOM 1342 O O . ALA A 1 166 ? 25.723 -34.631 -35.432 1.00 82.88 166 ALA A O 1
ATOM 1343 N N . ASP A 1 167 ? 24.558 -33.636 -33.795 1.00 83.31 167 ASP A N 1
ATOM 1344 C CA . ASP A 1 167 ? 24.423 -34.840 -32.972 1.00 83.31 167 ASP A CA 1
ATOM 1345 C C . ASP A 1 167 ? 23.418 -35.833 -33.584 1.00 83.31 167 ASP A C 1
ATOM 1347 O O . ASP A 1 167 ? 23.736 -37.015 -33.694 1.00 83.31 167 ASP A O 1
ATOM 1351 N N . VAL A 1 168 ? 22.272 -35.358 -34.091 1.00 82.06 168 VAL A N 1
ATOM 1352 C CA . VAL A 1 168 ? 21.289 -36.199 -34.810 1.00 82.06 168 VAL A CA 1
ATOM 1353 C C . VAL A 1 168 ? 21.882 -36.801 -36.089 1.00 82.06 168 VAL A C 1
ATOM 1355 O O . VAL A 1 168 ? 21.673 -37.977 -36.373 1.00 82.06 168 VAL A O 1
ATOM 1358 N N . GLU A 1 169 ? 22.637 -36.021 -36.866 1.00 78.19 169 GLU A N 1
ATOM 1359 C CA . GLU A 1 169 ? 23.298 -36.515 -38.083 1.00 78.19 169 GLU A CA 1
ATOM 1360 C C . GLU A 1 169 ? 24.331 -37.610 -37.781 1.00 78.19 169 GLU A C 1
ATOM 1362 O O . GLU A 1 169 ? 24.488 -38.538 -38.573 1.00 78.19 169 GLU A O 1
ATOM 1367 N N . ARG A 1 170 ? 25.007 -37.535 -36.626 1.00 80.44 170 ARG A N 1
ATOM 1368 C CA . ARG A 1 170 ? 25.953 -38.563 -36.175 1.00 80.44 170 ARG A CA 1
ATOM 1369 C C . ARG A 1 170 ? 25.241 -39.856 -35.772 1.00 80.44 170 ARG A C 1
ATOM 1371 O O . ARG A 1 170 ? 25.721 -40.924 -36.119 1.00 80.44 170 ARG A O 1
ATOM 1378 N N . GLU A 1 171 ? 24.098 -39.762 -35.093 1.00 76.44 171 GLU A N 1
ATOM 1379 C CA . GLU A 1 171 ? 23.300 -40.926 -34.667 1.00 76.44 171 GLU A CA 1
ATOM 1380 C C . GLU A 1 171 ? 22.627 -41.678 -35.829 1.00 76.44 171 GLU A C 1
ATOM 1382 O O . GLU A 1 171 ? 22.361 -42.868 -35.705 1.00 76.44 171 GLU A O 1
ATOM 1387 N N . LEU A 1 172 ? 22.337 -41.009 -36.951 1.00 75.12 172 LEU A N 1
ATOM 1388 C CA . LEU A 1 172 ? 21.727 -41.632 -38.137 1.00 75.12 172 LEU A CA 1
ATOM 1389 C C . LEU A 1 172 ? 22.748 -42.236 -39.120 1.00 75.12 172 LEU A C 1
ATOM 1391 O O . LEU A 1 172 ? 22.343 -42.910 -40.070 1.00 75.12 172 LEU A O 1
ATOM 1395 N N . GLY A 1 173 ? 24.037 -41.929 -38.950 1.00 66.19 173 GLY A N 1
ATOM 1396 C CA . GLY A 1 173 ? 25.127 -42.368 -39.828 1.00 66.19 173 GLY A CA 1
ATOM 1397 C C . GLY A 1 173 ? 25.908 -43.600 -39.348 1.00 66.19 173 GLY A C 1
ATOM 1398 O O . GLY A 1 173 ? 26.677 -44.138 -40.146 1.00 66.19 173 GLY A O 1
ATOM 1399 N N . ASP A 1 174 ? 25.711 -44.023 -38.094 1.00 54.81 174 ASP A N 1
ATOM 1400 C CA . ASP A 1 174 ? 26.204 -45.279 -37.491 1.00 54.81 174 ASP A CA 1
ATOM 1401 C C . ASP A 1 174 ? 25.138 -46.393 -37.569 1.00 54.81 174 ASP A C 1
ATOM 1403 O O . ASP A 1 174 ? 25.526 -47.578 -37.719 1.00 54.81 174 ASP A O 1
#

Organism: NCBI:txid1280514

pLDDT: mean 86.79, std 16.14, range [43.88, 98.69]

Radius of gyration: 31.71 Å; chains: 1; bounding box: 105×63×60 Å

Foldseek 3Di:
DDDDDDDDDDDPPDPPPPPPPPQPPLDDQDQVVPDDPVVCVVVVVVLVVVVVVVCVVVVVCDCLQQNPVLVLAVQSSRLSSRLVSLVSQLPGPPHDPCSVVVSVVSVVVSSVVSNVSSVPFPDDNPDGDHDDDDDDDPPVVVVVVVVVVVVVVVVVVVVVVVVVVVVVVVVVVD

Secondary structure (DSSP, 8-state):
-------PPPP---------------PPPP-GGG--HHHHHHHHHHHHHHHHHHHHH-TT--TTTS-TTGGG-HHHHHHHHHHHHHHHHHTSTTS-TTHHHHHHHHHHHHHHHHHHHHHT----SS---PPPPPPPP-HHHHHHHHHHHHHHHHHHHHHHHHHHHHHHHHHTT-

Sequence (174 aa):
MSDHTPSVPGRPTRPASARRVATKEVTAPLHWPTITPFEAEREWPALRAWVTDLRERYDELDFHYVPACWYQHPAIVSALQALRDHERVAYDASSPLSAGTEWHRAFRDATNQLRTFSGYLRCTTTEHFPSRPVLAEDEEAWRTFVAKDVAERRRRAVAAALSSVADVERELGD